Protein AF-A0A9P6IT82-F1 (afdb_monomer_lite)

Foldseek 3Di:
DQDPQNWDWDWDQDPVRDTDIDTDGPDDDCVVVQVVLVVLVVVLVVLVVDPVSPVVNVVRPRRDHDDD

Radius of gyration: 15.41 Å; chains: 1; bounding box: 37×30×36 Å

Sequence (68 aa):
MSSIRKPKKLCILGSDGREYQFLVRGGEDLRLDQRIQQLFALMNGIMRKDPRGYQCQHIYGDPHVQLP

Organism: NCBI:txid1440133

pLDDT: mean 78.88, std 12.29, range [47.0, 94.69]

Secondary structure (DSSP, 8-state):
---TT-PEEEEEE-TTS-EEEEEE--SS-THHHHHHHHHHHHHHHHHTTSTTGGGGTTTSPPPPPPP-

InterPro domains:
  IPR000403 Phosphatidylinositol 3-/4-kinase, catalytic domain [PS50290] (1-68)
  IPR011009 Protein kinase-like domain superfamily [SSF56112] (1-55)
  IPR050517 DNA Damage Response and Repair Kinase [PTHR11139] (1-54)

Structure (mmCIF, N/CA/C/O backbone):
data_AF-A0A9P6IT82-F1
#
_entry.id   AF-A0A9P6IT82-F1
#
loop_
_atom_site.group_PDB
_atom_site.id
_atom_site.type_symbol
_atom_site.label_atom_id
_atom_site.label_alt_id
_atom_site.label_comp_id
_atom_site.label_asym_id
_atom_site.label_entity_id
_atom_site.label_seq_id
_atom_site.pdbx_PDB_ins_code
_atom_site.Cartn_x
_atom_site.Cartn_y
_atom_site.Cartn_z
_atom_site.occupancy
_atom_site.B_iso_or_equiv
_atom_site.auth_seq_id
_atom_site.auth_comp_id
_atom_site.auth_asym_id
_atom_site.auth_atom_id
_atom_site.pdbx_PDB_model_num
ATOM 1 N N . MET A 1 1 ? 4.268 1.136 21.086 1.00 47.00 1 MET A N 1
ATOM 2 C CA . MET A 1 1 ? 3.983 2.339 20.270 1.00 47.00 1 MET A CA 1
ATOM 3 C C . MET A 1 1 ? 2.551 2.252 19.755 1.00 47.00 1 MET A C 1
ATOM 5 O O . MET A 1 1 ? 2.275 1.395 18.928 1.00 47.00 1 MET A O 1
ATOM 9 N N . SER A 1 2 ? 1.626 3.061 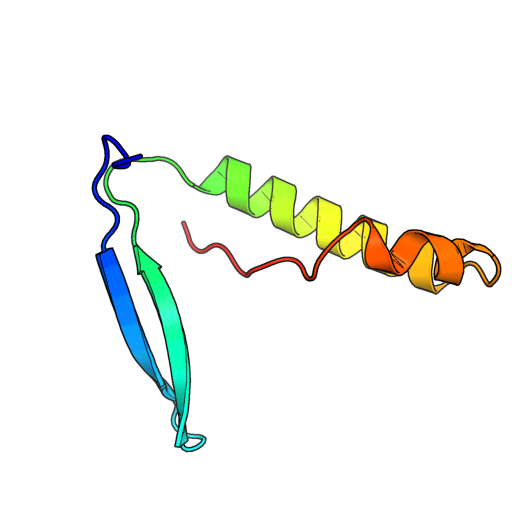20.280 1.00 58.97 2 SER A N 1
ATOM 10 C CA . SER A 1 2 ? 0.250 3.130 19.760 1.00 58.97 2 SER A CA 1
ATOM 11 C C . SER A 1 2 ? 0.182 4.215 18.694 1.00 58.97 2 SER A C 1
ATOM 13 O O . SER A 1 2 ? 0.534 5.358 18.972 1.00 58.97 2 SER A O 1
ATOM 15 N N . SER A 1 3 ? -0.280 3.878 17.489 1.00 74.06 3 SER A N 1
ATOM 16 C CA . SER A 1 3 ? -0.572 4.888 16.469 1.00 74.06 3 SER A CA 1
ATOM 17 C C . SER A 1 3 ? -1.687 5.813 16.965 1.00 74.06 3 SER A C 1
ATOM 19 O O . SER A 1 3 ? -2.723 5.337 17.437 1.00 74.06 3 SER A O 1
ATOM 21 N N . ILE A 1 4 ? -1.478 7.127 16.846 1.00 74.50 4 ILE A N 1
ATOM 22 C CA . ILE A 1 4 ? -2.428 8.177 17.262 1.00 74.50 4 ILE A CA 1
ATOM 23 C C . ILE A 1 4 ? -3.794 7.960 16.598 1.00 74.50 4 ILE A C 1
ATOM 25 O O . ILE A 1 4 ? -4.838 8.149 17.218 1.00 74.50 4 ILE A O 1
ATOM 29 N N . ARG A 1 5 ? -3.780 7.487 15.349 1.00 74.69 5 ARG A N 1
ATOM 30 C CA . ARG A 1 5 ? -4.971 7.333 14.507 1.00 74.69 5 ARG A CA 1
ATOM 31 C C . ARG A 1 5 ? -5.692 5.994 14.680 1.00 74.69 5 ARG A C 1
ATOM 33 O O . ARG A 1 5 ? -6.753 5.821 14.095 1.00 74.69 5 ARG A O 1
ATOM 40 N N . LYS A 1 6 ? -5.141 5.056 15.468 1.00 79.31 6 LYS A N 1
ATOM 41 C CA . LYS A 1 6 ? -5.727 3.725 15.756 1.00 79.31 6 LYS A CA 1
ATOM 42 C C . LYS A 1 6 ? -6.351 3.064 14.508 1.00 79.31 6 LYS A C 1
ATOM 44 O O . LYS A 1 6 ? -7.563 2.820 14.487 1.00 79.31 6 LYS A O 1
ATOM 49 N N . PRO A 1 7 ? -5.543 2.804 13.465 1.00 82.19 7 PRO A N 1
ATOM 50 C CA . PRO A 1 7 ? -6.046 2.284 12.202 1.00 82.19 7 PRO A CA 1
ATOM 51 C C . PRO A 1 7 ? -6.749 0.938 12.401 1.00 82.19 7 PRO A C 1
ATOM 53 O O . PRO A 1 7 ? -6.392 0.157 13.288 1.00 82.19 7 PRO A O 1
ATOM 56 N N . LYS A 1 8 ? -7.774 0.674 11.590 1.00 86.88 8 LYS A N 1
ATOM 57 C CA . LYS A 1 8 ? -8.585 -0.542 11.699 1.00 86.88 8 LYS A CA 1
ATOM 58 C C . LYS A 1 8 ? -8.070 -1.587 10.722 1.00 86.88 8 LYS A C 1
ATOM 60 O O . LYS A 1 8 ? -7.901 -1.299 9.542 1.00 86.88 8 LYS A O 1
ATOM 65 N N . LYS A 1 9 ? -7.828 -2.798 11.217 1.00 88.06 9 LYS A N 1
ATOM 66 C CA . LYS A 1 9 ? -7.494 -3.945 10.376 1.00 88.06 9 LYS A CA 1
ATOM 67 C C . LYS A 1 9 ? -8.790 -4.603 9.908 1.00 88.06 9 LYS A C 1
ATOM 69 O O . LYS A 1 9 ? -9.620 -4.962 10.739 1.00 88.06 9 LYS A O 1
ATOM 74 N N . LEU A 1 10 ? -8.949 -4.734 8.600 1.00 88.31 10 LEU A N 1
ATOM 75 C CA . LEU A 1 10 ? -10.055 -5.419 7.945 1.00 88.31 10 LEU A CA 1
ATOM 76 C C . LEU A 1 10 ? -9.501 -6.656 7.235 1.00 88.31 10 LEU A C 1
ATOM 78 O O . LEU A 1 10 ? -8.468 -6.569 6.579 1.00 88.31 10 LEU A O 1
ATOM 82 N N . CYS A 1 11 ? -10.177 -7.793 7.353 1.00 90.94 11 CYS A N 1
ATOM 83 C CA . CYS A 1 11 ? -9.888 -8.981 6.552 1.00 90.94 11 CYS A CA 1
ATOM 84 C C . CYS A 1 11 ? -11.067 -9.212 5.609 1.00 90.94 11 CYS A C 1
ATOM 86 O O . CYS A 1 11 ? -12.209 -9.268 6.062 1.00 90.94 11 CYS A O 1
ATOM 88 N N . ILE A 1 12 ? -10.793 -9.311 4.311 1.00 92.00 12 ILE A N 1
ATOM 89 C CA . ILE A 1 12 ? -11.789 -9.586 3.275 1.00 92.00 12 ILE A CA 1
ATOM 90 C C . ILE A 1 12 ? -11.467 -10.950 2.677 1.00 92.00 12 ILE A C 1
ATOM 92 O O . ILE A 1 12 ? -10.345 -11.174 2.230 1.00 92.00 12 ILE A O 1
ATOM 96 N N . LEU A 1 13 ? -12.447 -11.848 2.651 1.00 94.69 13 LEU A N 1
ATOM 97 C CA . LEU A 1 13 ? -12.330 -13.114 1.941 1.00 94.69 13 LEU A CA 1
ATOM 98 C C . LEU A 1 13 ? -12.643 -12.879 0.459 1.00 94.69 13 LEU A C 1
ATOM 100 O O . LEU A 1 13 ? -13.746 -12.448 0.119 1.00 94.69 13 LEU A O 1
ATOM 104 N N . GLY A 1 14 ? -11.666 -13.117 -0.409 1.00 92.31 14 GLY A N 1
ATOM 105 C CA . GLY A 1 14 ? -11.851 -13.044 -1.851 1.00 92.31 14 GLY A CA 1
ATOM 106 C C . GLY A 1 14 ? -12.641 -14.234 -2.387 1.00 92.31 14 GLY A C 1
ATOM 107 O O . GLY A 1 14 ? -12.722 -15.293 -1.764 1.00 92.31 14 GLY A O 1
ATOM 108 N N . SER A 1 15 ? -13.196 -14.080 -3.587 1.00 93.12 15 SER A N 1
ATOM 109 C CA . SER A 1 15 ? -13.898 -15.159 -4.297 1.00 93.12 15 SER A CA 1
ATOM 110 C C . SER A 1 15 ? -12.991 -16.347 -4.649 1.00 93.12 15 SER A C 1
ATOM 112 O O . SER A 1 15 ? -13.479 -17.412 -5.008 1.00 93.12 15 SER A O 1
ATOM 114 N N . ASP A 1 16 ? -11.674 -16.167 -4.555 1.00 94.25 16 ASP A N 1
ATOM 115 C CA . ASP A 1 16 ? -10.643 -17.194 -4.702 1.00 94.25 16 ASP A CA 1
ATOM 116 C C . ASP A 1 16 ? -10.352 -17.955 -3.393 1.00 94.25 16 ASP A C 1
ATOM 118 O O . ASP A 1 16 ? -9.463 -18.806 -3.354 1.00 94.25 16 ASP A O 1
ATOM 122 N N . GLY A 1 17 ? -11.083 -17.648 -2.315 1.00 92.88 17 GLY A N 1
ATOM 123 C CA . GLY A 1 17 ? -10.910 -18.247 -0.993 1.00 92.88 17 GLY A CA 1
ATOM 124 C C . GLY A 1 17 ? -9.702 -17.716 -0.222 1.00 92.88 17 GLY A C 1
ATOM 125 O O . GLY A 1 17 ? -9.385 -18.251 0.840 1.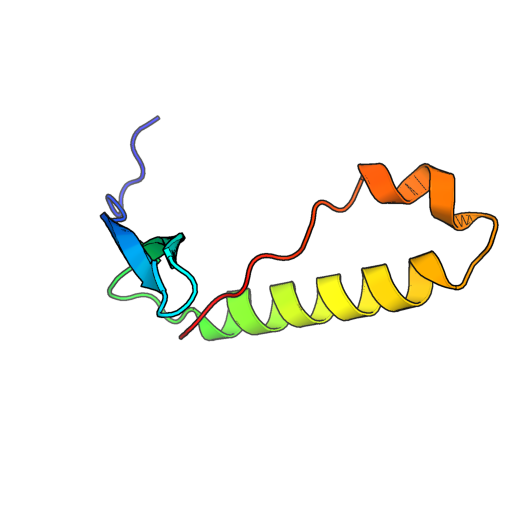00 92.88 17 GLY A O 1
ATOM 126 N N . ARG A 1 18 ? -9.012 -16.683 -0.726 1.00 91.88 18 ARG A N 1
ATOM 127 C CA . ARG A 1 18 ? -7.867 -16.075 -0.039 1.00 91.88 18 ARG A CA 1
ATOM 128 C C . ARG A 1 18 ? -8.311 -14.924 0.850 1.00 91.88 18 ARG A C 1
ATOM 130 O O . ARG A 1 18 ? -9.196 -14.147 0.502 1.00 91.88 18 ARG A O 1
ATOM 137 N N . GLU A 1 19 ? -7.664 -14.794 2.002 1.00 90.81 19 GLU A N 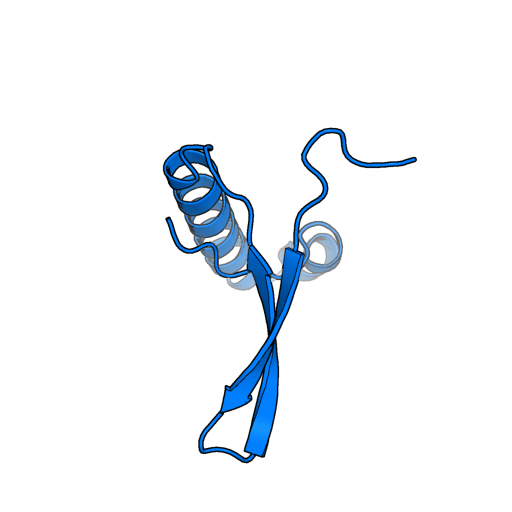1
ATOM 138 C CA . GLU A 1 19 ? -7.881 -13.666 2.903 1.00 90.81 19 GLU A CA 1
ATOM 139 C C . GLU A 1 19 ? -6.960 -12.499 2.542 1.00 90.81 19 GLU A C 1
ATOM 141 O O . GLU A 1 19 ? -5.733 -12.606 2.568 1.00 90.81 19 GLU A O 1
ATOM 146 N N . TYR A 1 20 ? -7.562 -11.352 2.259 1.00 89.88 20 TYR A N 1
ATOM 147 C CA . TYR A 1 20 ? -6.878 -10.104 1.969 1.00 89.88 20 TYR A CA 1
ATOM 148 C C . TYR A 1 20 ? -6.983 -9.173 3.170 1.00 89.88 20 TYR A C 1
ATOM 150 O O . TYR A 1 20 ? -8.075 -8.808 3.610 1.00 89.88 20 TYR A O 1
ATOM 158 N N . GLN A 1 21 ? -5.832 -8.788 3.714 1.00 89.75 21 GLN A N 1
ATOM 159 C CA . GLN A 1 21 ? -5.761 -7.910 4.875 1.00 89.75 21 GLN A CA 1
ATOM 160 C C . GLN A 1 21 ? -5.609 -6.461 4.420 1.00 89.75 21 GLN A C 1
ATOM 162 O O . GLN A 1 21 ? -4.665 -6.117 3.713 1.00 89.75 21 GLN A O 1
ATOM 167 N N . PHE A 1 22 ? -6.511 -5.605 4.879 1.00 86.50 22 PHE A N 1
ATOM 168 C CA . PHE A 1 22 ? -6.515 -4.177 4.609 1.00 86.50 22 PHE A CA 1
ATOM 169 C C . PHE A 1 22 ? -6.353 -3.393 5.903 1.00 86.50 22 PHE A C 1
ATOM 171 O O . PHE A 1 22 ? -6.879 -3.758 6.957 1.00 86.50 22 PHE A O 1
ATOM 178 N N . LEU A 1 23 ? -5.630 -2.281 5.815 1.00 87.69 23 LEU A N 1
ATOM 179 C CA . LEU A 1 23 ? -5.512 -1.325 6.902 1.00 87.69 23 LEU A CA 1
ATOM 180 C C . LEU A 1 23 ? -6.282 -0.062 6.527 1.00 87.69 23 LEU A C 1
ATOM 182 O O . LEU A 1 23 ? -5.842 0.719 5.688 1.00 87.69 23 LEU A O 1
ATOM 186 N N . VAL A 1 24 ? -7.423 0.142 7.172 1.00 84.50 24 VAL A N 1
ATOM 187 C CA . VAL A 1 24 ? -8.272 1.308 6.943 1.00 84.50 24 VAL A CA 1
ATOM 188 C C . VAL A 1 24 ? -7.783 2.456 7.822 1.00 84.50 24 VAL A C 1
ATOM 190 O O . VAL A 1 24 ? -7.780 2.360 9.057 1.00 84.50 24 VAL A O 1
ATOM 193 N N . ARG A 1 25 ? -7.370 3.551 7.176 1.00 83.00 25 ARG A N 1
ATOM 194 C CA . ARG A 1 25 ? -7.057 4.836 7.812 1.00 83.00 25 ARG A CA 1
ATOM 195 C C . ARG A 1 25 ? -8.125 5.840 7.392 1.00 83.00 25 ARG A C 1
ATOM 197 O O . ARG A 1 25 ? -8.272 6.114 6.211 1.00 83.00 25 ARG A O 1
ATOM 204 N N . GLY A 1 26 ? -8.907 6.332 8.348 1.00 79.75 26 GLY A N 1
ATOM 205 C CA . GLY A 1 26 ? -9.966 7.308 8.085 1.00 79.75 26 GLY A CA 1
ATOM 206 C C . GLY A 1 26 ? -9.497 8.743 8.322 1.00 79.75 26 GLY A C 1
ATOM 207 O O . GLY A 1 26 ? -8.753 9.002 9.270 1.00 79.75 26 GLY A O 1
ATOM 208 N N . GLY A 1 27 ? -9.980 9.679 7.500 1.00 79.44 27 GLY A N 1
ATOM 209 C CA . GLY A 1 27 ? -9.758 11.118 7.694 1.00 79.44 27 GLY A CA 1
ATOM 210 C C . GLY A 1 27 ? -8.364 11.612 7.296 1.00 79.44 27 GLY A C 1
ATOM 211 O O . GLY A 1 27 ? -7.891 12.610 7.843 1.00 79.44 27 GLY A O 1
ATOM 212 N N .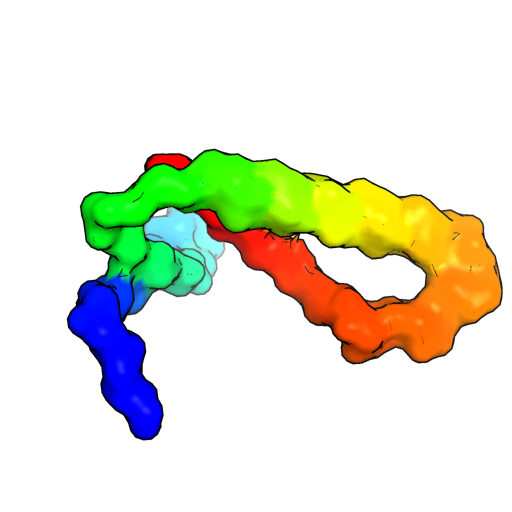 GLU A 1 28 ? -7.696 10.905 6.386 1.00 77.38 28 GLU A N 1
ATOM 213 C CA . GLU A 1 28 ? -6.432 11.310 5.766 1.00 77.38 28 GLU A CA 1
ATOM 214 C C . GLU A 1 28 ? -6.575 11.206 4.248 1.00 77.38 28 GLU A C 1
ATOM 216 O O . GLU A 1 28 ? -7.227 10.290 3.752 1.00 77.38 28 GLU A O 1
ATOM 221 N N . ASP A 1 29 ? -5.979 12.144 3.514 1.00 80.88 29 ASP A N 1
ATOM 222 C CA . ASP A 1 29 ? -5.873 12.027 2.063 1.00 80.88 29 ASP A CA 1
ATOM 223 C C . ASP A 1 29 ? -4.712 11.080 1.725 1.00 80.88 29 ASP A C 1
ATOM 225 O O . ASP A 1 29 ? -3.540 11.456 1.769 1.00 80.88 29 ASP A O 1
ATOM 229 N N . LEU A 1 30 ? -5.044 9.829 1.408 1.00 83.00 30 LEU A N 1
ATOM 230 C CA . LEU A 1 30 ? -4.078 8.773 1.097 1.00 83.00 30 LEU A CA 1
ATOM 2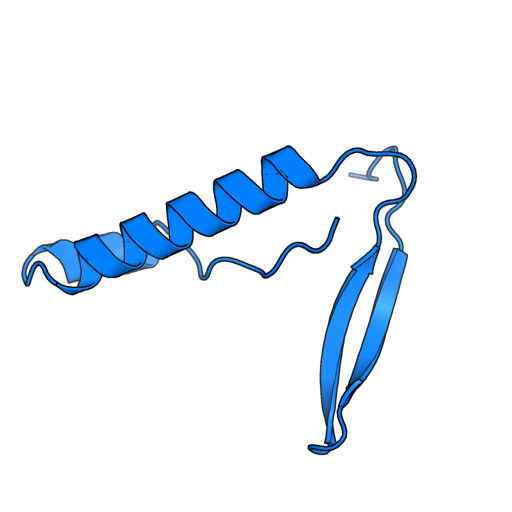31 C C . LEU A 1 30 ? -3.562 8.834 -0.352 1.00 83.00 30 LEU A C 1
ATOM 233 O O . LEU A 1 30 ? -2.778 7.977 -0.764 1.00 83.00 30 LEU A O 1
ATOM 237 N N . ARG A 1 31 ? -3.960 9.840 -1.145 1.00 87.06 31 ARG A N 1
ATOM 238 C CA . ARG A 1 31 ? -3.526 9.987 -2.547 1.00 87.06 31 ARG A CA 1
ATOM 239 C C . ARG A 1 31 ? -2.019 10.158 -2.684 1.00 87.06 31 ARG A C 1
ATOM 241 O O . ARG A 1 31 ? -1.444 9.702 -3.673 1.00 87.06 31 ARG A O 1
ATOM 248 N N . LEU A 1 32 ? -1.374 10.825 -1.724 1.00 86.50 32 LEU A N 1
ATOM 249 C CA . LEU A 1 32 ? 0.080 10.983 -1.735 1.00 86.50 32 LEU A CA 1
ATOM 250 C C . LEU A 1 32 ? 0.766 9.629 -1.534 1.00 86.50 32 LEU A C 1
ATOM 252 O O . LEU A 1 32 ? 1.605 9.246 -2.348 1.00 86.50 32 LEU A O 1
ATOM 256 N N . ASP A 1 33 ? 0.343 8.879 -0.518 1.00 86.31 33 ASP A N 1
ATOM 257 C CA . ASP A 1 33 ? 0.864 7.543 -0.225 1.00 86.31 33 ASP A CA 1
ATOM 258 C C . ASP A 1 33 ? 0.640 6.592 -1.407 1.00 86.31 33 ASP A C 1
ATOM 260 O O . ASP A 1 33 ? 1.557 5.876 -1.806 1.00 86.31 33 ASP A O 1
ATOM 264 N N . GLN A 1 34 ? -0.533 6.648 -2.046 1.00 87.31 34 GLN A N 1
ATOM 265 C CA . GLN A 1 34 ? -0.827 5.888 -3.262 1.00 87.31 34 GLN A CA 1
ATOM 266 C C . GLN A 1 34 ? 0.165 6.191 -4.393 1.00 87.31 34 GLN A C 1
ATOM 268 O O . GLN A 1 34 ? 0.702 5.269 -5.009 1.00 87.31 34 GLN A O 1
ATOM 273 N N . ARG A 1 35 ? 0.434 7.472 -4.671 1.00 88.94 35 ARG A N 1
ATOM 274 C CA . ARG A 1 35 ? 1.389 7.877 -5.717 1.00 88.94 35 ARG A CA 1
ATOM 275 C C . ARG A 1 35 ? 2.817 7.450 -5.384 1.00 88.94 35 ARG A C 1
ATOM 277 O O . ARG A 1 35 ? 3.552 7.038 -6.277 1.00 88.94 35 ARG A O 1
ATOM 284 N N . ILE A 1 36 ? 3.203 7.505 -4.112 1.00 88.06 36 ILE A N 1
ATOM 285 C CA . ILE A 1 36 ? 4.516 7.042 -3.652 1.00 88.06 36 ILE A CA 1
ATOM 286 C C . ILE A 1 36 ? 4.648 5.523 -3.839 1.00 88.06 36 ILE A C 1
ATOM 288 O O . ILE A 1 36 ? 5.660 5.061 -4.362 1.00 88.06 36 ILE A O 1
ATOM 292 N N . GLN A 1 37 ? 3.616 4.742 -3.500 1.00 88.12 37 GLN A N 1
ATOM 293 C CA . GLN A 1 37 ? 3.606 3.291 -3.741 1.00 88.12 37 GLN A CA 1
ATOM 294 C C . GLN A 1 37 ? 3.713 2.959 -5.238 1.00 88.12 37 GLN A C 1
ATOM 296 O O . GLN A 1 37 ? 4.460 2.059 -5.622 1.00 88.12 37 GLN A O 1
ATOM 301 N N . GLN A 1 38 ? 3.033 3.721 -6.103 1.00 87.38 38 GLN A N 1
ATOM 302 C CA . GLN A 1 38 ? 3.166 3.582 -7.559 1.00 87.38 38 GLN A CA 1
ATOM 303 C C . GLN A 1 38 ? 4.592 3.876 -8.040 1.00 87.38 38 GLN A C 1
ATOM 305 O O . GLN A 1 38 ? 5.125 3.133 -8.864 1.00 87.38 38 GLN A O 1
ATOM 310 N N . LEU A 1 39 ? 5.233 4.921 -7.510 1.00 88.69 39 LEU A N 1
ATOM 311 C CA . LEU A 1 39 ? 6.622 5.239 -7.833 1.00 88.69 39 LEU A CA 1
ATOM 312 C C . LEU A 1 39 ? 7.564 4.096 -7.433 1.00 88.69 39 LEU A C 1
ATOM 314 O O . LEU A 1 39 ? 8.393 3.689 -8.245 1.00 88.69 39 LEU A O 1
ATOM 318 N N . PHE A 1 40 ? 7.401 3.523 -6.237 1.00 86.12 40 PHE A N 1
ATOM 319 C CA . PHE A 1 40 ? 8.201 2.370 -5.813 1.00 86.12 40 PHE A CA 1
ATOM 320 C C . PHE A 1 40 ? 7.981 1.143 -6.698 1.00 86.12 40 PHE A C 1
ATOM 322 O O . PHE A 1 40 ? 8.947 0.473 -7.057 1.00 86.12 40 PHE A O 1
ATOM 329 N N . ALA A 1 41 ? 6.747 0.881 -7.135 1.00 85.19 41 ALA A N 1
ATOM 330 C CA . ALA A 1 41 ? 6.474 -0.196 -8.085 1.00 85.19 41 ALA A CA 1
ATOM 331 C C . ALA A 1 41 ? 7.212 0.006 -9.422 1.00 85.19 41 ALA A C 1
ATOM 333 O O . ALA A 1 41 ? 7.789 -0.941 -9.962 1.00 85.19 41 ALA A O 1
ATOM 334 N N . LEU A 1 42 ? 7.251 1.242 -9.933 1.00 86.81 42 LEU A N 1
ATOM 335 C CA . LEU A 1 42 ? 8.001 1.583 -11.145 1.00 86.81 42 LEU A CA 1
ATOM 336 C C . LEU A 1 42 ? 9.511 1.428 -10.943 1.00 86.81 42 LEU A C 1
ATOM 338 O O . LEU A 1 42 ? 10.177 0.820 -11.781 1.00 86.81 42 LEU A O 1
ATOM 342 N N . MET A 1 43 ? 10.044 1.925 -9.826 1.00 85.88 43 MET A N 1
ATOM 343 C CA . MET A 1 43 ? 11.462 1.793 -9.481 1.00 85.88 43 MET A CA 1
ATOM 344 C C . MET A 1 43 ? 11.874 0.323 -9.381 1.00 85.88 43 MET A C 1
ATOM 346 O O . MET A 1 43 ? 12.855 -0.077 -10.005 1.00 85.88 43 MET A O 1
ATOM 350 N N . ASN A 1 44 ? 11.081 -0.503 -8.695 1.00 84.44 44 ASN A N 1
ATOM 351 C CA . ASN A 1 44 ? 11.307 -1.944 -8.601 1.00 84.44 44 ASN A CA 1
ATOM 352 C C . ASN A 1 44 ? 11.251 -2.609 -9.985 1.00 84.44 44 ASN A C 1
ATOM 354 O O . ASN A 1 44 ? 12.061 -3.485 -10.291 1.00 84.44 44 ASN A O 1
ATOM 358 N N . GLY A 1 45 ? 10.337 -2.169 -10.856 1.00 83.56 45 GLY A N 1
ATOM 359 C CA . GLY A 1 45 ? 10.246 -2.629 -12.241 1.00 83.56 45 GLY A CA 1
ATOM 360 C C . GLY A 1 45 ? 11.476 -2.288 -13.089 1.00 83.56 45 GLY A C 1
ATOM 361 O O . GLY A 1 45 ? 11.896 -3.112 -13.900 1.00 83.56 45 GLY A O 1
ATOM 362 N N . ILE A 1 46 ? 12.070 -1.106 -12.902 1.00 84.44 46 ILE A N 1
ATOM 363 C CA . ILE A 1 46 ? 13.311 -0.700 -13.579 1.00 84.44 46 ILE A CA 1
ATOM 364 C C . ILE A 1 46 ? 14.499 -1.483 -13.011 1.00 84.44 46 ILE A C 1
ATOM 366 O O . ILE A 1 46 ? 15.279 -2.048 -13.773 1.00 84.44 46 ILE A O 1
ATOM 370 N N . MET A 1 47 ? 14.602 -1.586 -11.686 1.00 80.12 47 MET A N 1
ATOM 371 C CA . MET A 1 47 ? 15.720 -2.246 -11.009 1.00 80.12 47 MET A CA 1
ATOM 372 C C . MET A 1 47 ? 15.787 -3.750 -11.305 1.00 80.12 47 MET A C 1
ATOM 374 O O . MET A 1 47 ? 16.876 -4.299 -11.424 1.00 80.12 47 MET A O 1
ATOM 378 N N . ARG A 1 48 ? 14.640 -4.411 -11.518 1.00 78.38 48 ARG A N 1
ATOM 379 C CA . ARG A 1 48 ? 14.573 -5.816 -11.965 1.00 78.38 48 ARG A CA 1
ATOM 380 C C . ARG A 1 48 ? 15.095 -6.054 -13.382 1.00 78.38 48 ARG A C 1
ATOM 382 O O . ARG A 1 48 ? 15.385 -7.196 -13.722 1.00 78.38 48 ARG A O 1
ATOM 389 N N . LYS A 1 49 ? 15.163 -5.019 -14.224 1.00 79.06 49 LYS A N 1
ATOM 390 C CA . LYS A 1 49 ? 15.687 -5.133 -15.594 1.00 79.06 49 LYS A CA 1
ATOM 391 C C . LYS A 1 49 ? 17.210 -5.023 -15.644 1.00 79.06 49 LYS A C 1
ATOM 393 O O . LYS A 1 49 ? 17.795 -5.454 -16.633 1.00 79.06 49 LYS A O 1
ATOM 398 N N . ASP A 1 50 ? 17.841 -4.468 -14.609 1.00 77.88 50 ASP A N 1
ATOM 399 C CA . ASP A 1 50 ? 19.297 -4.408 -14.511 1.00 77.88 50 ASP A CA 1
ATOM 400 C C . ASP A 1 50 ? 19.831 -5.697 -13.855 1.00 77.88 50 ASP A C 1
ATOM 402 O O . ASP A 1 50 ? 19.503 -5.979 -12.699 1.00 77.88 50 ASP A O 1
ATOM 406 N N . PRO A 1 51 ? 20.678 -6.488 -14.539 1.00 63.72 51 PRO A N 1
ATOM 407 C CA . PRO A 1 51 ? 21.243 -7.712 -13.982 1.00 63.72 51 PRO A CA 1
ATOM 408 C C . PRO A 1 51 ? 22.188 -7.502 -12.784 1.00 63.72 51 PRO A C 1
ATOM 410 O O . PRO A 1 51 ? 22.554 -8.475 -12.131 1.00 63.72 51 PRO A O 1
ATOM 413 N N . ARG A 1 52 ? 22.578 -6.261 -12.458 1.00 66.50 52 ARG A N 1
ATOM 414 C CA . ARG A 1 52 ? 23.309 -5.908 -11.222 1.00 66.50 52 ARG A CA 1
ATOM 415 C C . ARG A 1 52 ? 22.371 -5.487 -10.082 1.00 66.50 52 ARG A C 1
ATOM 417 O O . ARG A 1 52 ? 22.799 -5.407 -8.934 1.00 66.50 52 ARG A O 1
ATOM 424 N N . GLY A 1 53 ? 21.094 -5.239 -10.384 1.00 59.38 53 GLY A N 1
ATOM 425 C CA . GLY A 1 53 ? 20.077 -4.752 -9.447 1.00 59.38 53 GLY A CA 1
ATOM 426 C C . GLY A 1 53 ? 19.540 -5.802 -8.468 1.00 59.38 53 GLY A C 1
ATOM 427 O O . GLY A 1 53 ? 18.901 -5.439 -7.480 1.00 59.38 53 GLY A O 1
ATOM 428 N N . TYR A 1 54 ? 19.827 -7.093 -8.683 1.00 55.47 54 TYR A N 1
ATOM 429 C CA . TYR A 1 54 ? 19.350 -8.186 -7.821 1.00 55.47 54 TYR A CA 1
ATOM 430 C C . TYR A 1 54 ? 19.842 -8.081 -6.372 1.00 55.47 54 TYR A C 1
ATOM 432 O O . TYR A 1 54 ? 19.137 -8.485 -5.452 1.00 55.47 54 TYR A O 1
ATOM 440 N N . GLN A 1 55 ? 21.016 -7.487 -6.141 1.00 55.56 55 GLN A N 1
ATOM 441 C CA . GLN A 1 55 ? 21.556 -7.326 -4.788 1.00 55.56 55 GLN A CA 1
ATOM 442 C C . GLN A 1 55 ? 20.801 -6.254 -3.976 1.00 55.56 55 GLN A C 1
ATOM 444 O O . GLN A 1 55 ? 20.806 -6.293 -2.748 1.00 55.56 55 GLN A O 1
ATOM 449 N N . CYS A 1 56 ? 20.090 -5.345 -4.655 1.00 52.25 56 CYS A N 1
ATOM 450 C CA . CYS A 1 56 ? 19.310 -4.268 -4.046 1.00 52.25 56 CYS A CA 1
ATOM 451 C C . CYS A 1 56 ? 17.813 -4.591 -3.889 1.00 52.25 56 CYS A C 1
ATOM 453 O O . CYS A 1 56 ? 17.072 -3.811 -3.290 1.00 52.25 56 CYS A O 1
ATOM 455 N N . GLN A 1 57 ? 17.338 -5.734 -4.397 1.00 52.41 57 GLN A N 1
ATOM 456 C CA . GLN A 1 57 ? 15.919 -6.108 -4.323 1.00 52.41 57 GLN A CA 1
ATOM 457 C C . GLN A 1 57 ? 15.424 -6.332 -2.888 1.00 52.41 57 GLN A C 1
AT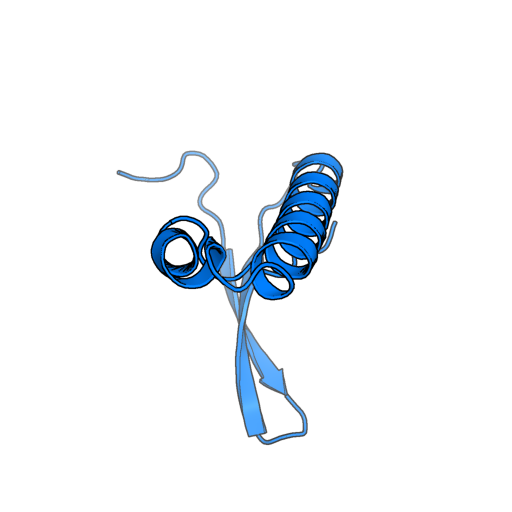OM 459 O O . GLN A 1 57 ? 14.261 -6.084 -2.601 1.00 52.41 57 GLN A O 1
ATOM 464 N N . HIS A 1 58 ? 16.307 -6.730 -1.971 1.00 53.03 58 HIS A N 1
ATOM 465 C CA . HIS A 1 58 ? 15.979 -6.851 -0.546 1.00 53.03 58 HIS A CA 1
ATOM 466 C C . HIS A 1 58 ? 15.831 -5.504 0.179 1.00 53.03 58 HIS A C 1
ATOM 468 O O . HIS A 1 58 ? 15.406 -5.487 1.331 1.00 53.03 58 HIS A O 1
ATOM 474 N N . ILE A 1 59 ? 16.186 -4.383 -0.459 1.00 56.88 59 ILE A N 1
ATOM 475 C CA . ILE A 1 59 ? 16.145 -3.059 0.176 1.00 56.88 59 ILE A CA 1
ATOM 476 C C . ILE A 1 59 ? 14.760 -2.412 0.013 1.00 56.88 59 ILE A C 1
ATOM 478 O O . ILE A 1 59 ? 14.300 -1.693 0.898 1.00 56.88 59 ILE A O 1
ATOM 482 N N . TYR A 1 60 ? 14.073 -2.692 -1.097 1.00 56.69 60 TYR A N 1
ATOM 483 C CA . TYR A 1 60 ? 12.755 -2.142 -1.409 1.00 56.69 60 TYR A CA 1
ATOM 484 C C . TYR A 1 60 ? 11.725 -3.270 -1.336 1.00 56.69 60 TYR A C 1
ATOM 486 O O . TYR A 1 60 ? 11.531 -3.998 -2.306 1.00 56.69 60 TYR A O 1
ATOM 494 N N . GLY A 1 61 ? 11.102 -3.444 -0.166 1.00 63.03 61 GLY A N 1
ATOM 495 C CA . GLY A 1 61 ? 10.024 -4.420 0.028 1.00 63.03 61 GLY A CA 1
ATOM 496 C C . GLY A 1 61 ? 8.881 -4.254 -0.985 1.00 63.03 61 GLY A C 1
ATOM 497 O O . GLY A 1 61 ? 8.752 -3.209 -1.630 1.00 63.03 61 GLY A O 1
ATOM 498 N N . ASP A 1 62 ? 8.059 -5.293 -1.142 1.00 68.19 62 ASP A N 1
ATOM 499 C CA . ASP A 1 62 ? 6.951 -5.289 -2.099 1.00 68.19 62 ASP A CA 1
ATOM 500 C C . ASP A 1 62 ? 5.992 -4.105 -1.858 1.00 68.19 62 ASP A C 1
ATOM 502 O O . ASP A 1 62 ? 5.524 -3.911 -0.731 1.00 68.19 62 ASP A O 1
ATOM 506 N N . PRO A 1 63 ? 5.681 -3.298 -2.894 1.00 70.12 63 PRO A N 1
ATOM 507 C CA . PRO A 1 63 ? 4.782 -2.164 -2.750 1.00 70.12 63 PRO A CA 1
ATOM 508 C C . PRO A 1 63 ? 3.372 -2.665 -2.432 1.00 70.12 63 PRO A C 1
ATOM 510 O O . PRO A 1 63 ? 2.788 -3.463 -3.170 1.00 70.12 63 PRO A O 1
ATOM 513 N N . HIS A 1 64 ? 2.807 -2.185 -1.327 1.00 78.88 64 HIS A N 1
ATOM 514 C CA . HIS A 1 64 ? 1.437 -2.502 -0.948 1.00 78.88 64 HIS A CA 1
ATOM 515 C C . HIS A 1 64 ? 0.458 -1.605 -1.713 1.00 78.88 64 HIS A C 1
ATOM 517 O O . HIS A 1 64 ? 0.707 -0.421 -1.945 1.00 78.88 64 HIS A O 1
ATOM 523 N N . VAL A 1 65 ? -0.693 -2.162 -2.088 1.00 77.19 65 VAL A N 1
ATOM 524 C CA . VAL A 1 65 ? -1.743 -1.401 -2.772 1.00 77.19 65 VAL A CA 1
ATOM 525 C C . VAL A 1 65 ? -2.446 -0.490 -1.768 1.00 77.19 65 VAL A C 1
ATOM 527 O O . VAL A 1 65 ? -3.095 -0.967 -0.838 1.00 77.19 65 VAL A O 1
ATOM 530 N N . GLN A 1 66 ? -2.340 0.821 -1.985 1.00 78.88 66 GLN A N 1
ATOM 531 C CA . GLN A 1 66 ? -3.059 1.833 -1.218 1.00 78.88 66 GLN A CA 1
ATOM 532 C C . GLN A 1 66 ? -4.274 2.322 -2.017 1.00 78.88 66 GLN A C 1
ATOM 534 O O . GLN A 1 66 ? -4.141 2.753 -3.166 1.00 78.88 66 GLN A O 1
ATOM 539 N N . LEU A 1 67 ? -5.454 2.255 -1.405 1.00 75.94 67 LEU A N 1
ATOM 540 C CA . LEU A 1 67 ? -6.695 2.816 -1.940 1.00 75.94 67 LEU A CA 1
ATOM 541 C C . LEU A 1 67 ? -6.981 4.152 -1.226 1.00 75.94 67 LEU A C 1
ATOM 543 O O . LEU A 1 67 ? -6.741 4.219 -0.014 1.00 75.94 67 LEU A O 1
ATOM 547 N N . PRO A 1 68 ? -7.412 5.200 -1.956 1.00 70.56 68 PRO A N 1
ATOM 548 C CA . PRO A 1 68 ? -7.776 6.490 -1.374 1.00 70.56 68 PRO A CA 1
ATOM 549 C C . PRO A 1 68 ? -9.066 6.429 -0.551 1.00 70.56 68 PRO A C 1
ATOM 551 O O . PRO A 1 68 ? -9.936 5.583 -0.860 1.00 70.56 68 PRO A O 1
#